Protein AF-A0A7G9R0H1-F1 (afdb_monomer_lite)

Structure (mmCIF, N/CA/C/O backbone):
data_AF-A0A7G9R0H1-F1
#
_entry.id   AF-A0A7G9R0H1-F1
#
loop_
_atom_site.group_PDB
_atom_site.id
_atom_site.type_symbol
_atom_site.label_atom_id
_atom_site.label_alt_id
_atom_site.label_comp_id
_atom_site.label_asym_id
_atom_site.label_entity_id
_atom_site.label_seq_id
_atom_site.pdbx_PDB_ins_code
_atom_site.Cartn_x
_atom_site.Cartn_y
_atom_site.Cartn_z
_atom_site.occupancy
_atom_site.B_iso_or_equiv
_atom_site.auth_seq_id
_atom_site.auth_comp_id
_atom_site.auth_asym_id
_atom_site.auth_atom_id
_atom_site.pdbx_PDB_model_num
ATOM 1 N N . MET A 1 1 ? -33.078 3.707 -16.148 1.00 53.75 1 MET A N 1
ATOM 2 C CA . MET A 1 1 ? -31.997 3.302 -15.230 1.00 53.75 1 MET A CA 1
ATOM 3 C C . MET A 1 1 ? -31.979 1.792 -15.302 1.00 53.75 1 MET A C 1
ATOM 5 O O . MET A 1 1 ? -32.954 1.190 -14.882 1.00 53.75 1 MET A O 1
ATOM 9 N N . ASP A 1 2 ? -31.001 1.237 -16.009 1.00 50.44 2 ASP A N 1
ATOM 10 C CA . ASP A 1 2 ? -30.940 -0.186 -16.359 1.00 50.44 2 ASP A CA 1
ATOM 11 C C . ASP A 1 2 ? -30.299 -0.966 -15.205 1.00 50.44 2 ASP A C 1
ATOM 13 O O . ASP A 1 2 ? -29.167 -0.679 -14.813 1.00 50.44 2 ASP A O 1
ATOM 17 N N . GLU A 1 3 ? -31.053 -1.896 -14.627 1.00 65.81 3 GLU A N 1
ATOM 18 C CA . GLU A 1 3 ? -30.603 -2.800 -13.573 1.00 65.81 3 GLU A CA 1
ATOM 19 C C . GLU A 1 3 ? -29.980 -4.036 -14.227 1.00 65.81 3 GLU A C 1
ATOM 21 O O . GLU A 1 3 ? -30.647 -5.026 -14.513 1.00 65.81 3 GLU A O 1
ATOM 26 N N . THR A 1 4 ? -28.677 -3.968 -14.495 1.00 62.91 4 THR A N 1
ATOM 27 C CA . THR A 1 4 ? -27.889 -5.072 -15.063 1.00 62.91 4 THR A CA 1
ATOM 28 C C . THR A 1 4 ? -27.488 -6.102 -14.000 1.00 62.91 4 THR A C 1
ATOM 30 O O . THR A 1 4 ? -26.324 -6.491 -13.926 1.00 62.91 4 THR A O 1
ATOM 33 N N . THR A 1 5 ? -28.419 -6.530 -13.145 1.00 67.12 5 THR A N 1
ATOM 34 C CA . THR A 1 5 ? -28.166 -7.640 -12.215 1.00 67.12 5 THR A CA 1
ATOM 35 C C . THR A 1 5 ? -28.418 -8.937 -12.978 1.00 67.12 5 THR A C 1
ATOM 37 O O . THR A 1 5 ? -29.563 -9.369 -13.102 1.00 67.12 5 THR A O 1
ATOM 40 N N . ASP A 1 6 ? -27.372 -9.538 -13.556 1.00 70.50 6 ASP A N 1
ATOM 41 C CA . ASP A 1 6 ? -27.491 -10.865 -14.168 1.00 70.50 6 ASP A CA 1
ATOM 42 C C . ASP A 1 6 ? -27.809 -11.881 -13.052 1.00 70.50 6 ASP A C 1
ATOM 44 O O . ASP A 1 6 ? -26.989 -12.070 -12.152 1.00 70.50 6 ASP A O 1
ATOM 48 N N . PRO A 1 7 ? -28.971 -12.562 -13.073 1.00 69.69 7 PRO A N 1
ATOM 49 C CA . PRO A 1 7 ? -29.361 -13.518 -12.033 1.00 69.69 7 PRO A CA 1
ATOM 50 C C . PRO A 1 7 ? -28.434 -14.743 -11.941 1.00 69.69 7 PRO A C 1
ATOM 52 O O . PRO A 1 7 ? -28.608 -15.579 -11.056 1.00 69.69 7 PRO A O 1
ATOM 55 N N . ARG A 1 8 ? -27.476 -14.883 -12.865 1.00 79.00 8 ARG A N 1
ATOM 56 C CA . ARG A 1 8 ? -26.458 -15.939 -12.876 1.00 79.00 8 ARG A CA 1
ATOM 57 C C . ARG A 1 8 ? -25.165 -15.537 -12.171 1.00 79.00 8 ARG A C 1
ATOM 59 O O . ARG A 1 8 ? -24.311 -16.402 -11.977 1.00 79.00 8 ARG A O 1
ATOM 66 N N . GLU A 1 9 ? -24.990 -14.268 -11.805 1.00 78.75 9 GLU A N 1
ATOM 67 C CA . GLU A 1 9 ? -23.832 -13.863 -11.017 1.00 78.75 9 GLU A CA 1
ATOM 68 C C . GLU A 1 9 ? -24.004 -14.336 -9.567 1.00 78.75 9 GLU A C 1
ATOM 70 O O . GLU A 1 9 ? -25.004 -14.012 -8.918 1.00 78.75 9 GLU A O 1
ATOM 75 N N . PRO A 1 10 ? -23.057 -15.123 -9.028 1.00 79.69 10 PRO A N 1
ATOM 76 C CA . PRO A 1 10 ? -23.119 -15.531 -7.637 1.00 79.69 10 PRO A CA 1
ATOM 77 C C . PRO A 1 10 ? -22.992 -14.288 -6.752 1.00 79.69 10 PRO A C 1
ATOM 79 O O . PRO A 1 10 ? -21.937 -13.654 -6.693 1.00 79.69 10 PRO A O 1
ATOM 82 N N . VAL A 1 11 ? -24.072 -13.949 -6.045 1.00 81.62 11 VAL A N 1
ATOM 83 C CA . VAL A 1 11 ? -24.057 -12.884 -5.041 1.00 81.62 11 VAL A CA 1
ATOM 84 C C . VAL A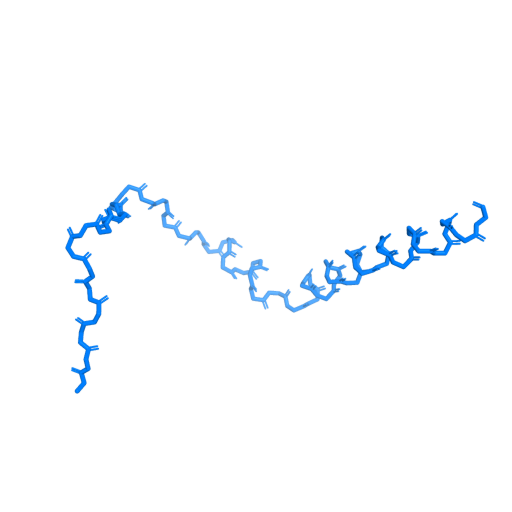 1 11 ? -23.101 -13.308 -3.933 1.00 81.62 11 VAL A C 1
ATOM 86 O O . VAL A 1 11 ? -23.322 -14.312 -3.255 1.00 81.62 11 VAL A O 1
ATOM 89 N N . ALA A 1 12 ? -22.015 -12.557 -3.763 1.00 82.44 12 ALA A N 1
ATOM 90 C CA . ALA A 1 12 ? -21.070 -12.811 -2.689 1.00 82.44 12 ALA A CA 1
ATOM 91 C C . ALA A 1 12 ? -21.776 -12.623 -1.335 1.00 82.44 12 ALA A C 1
ATOM 93 O O . ALA A 1 12 ? -22.231 -11.524 -1.016 1.00 82.44 12 ALA A O 1
ATOM 94 N N . ASP A 1 13 ? -21.854 -13.685 -0.532 1.00 82.69 13 ASP A N 1
ATOM 95 C CA . ASP A 1 13 ? -22.316 -13.587 0.850 1.00 82.69 13 ASP A CA 1
ATOM 96 C C . ASP A 1 13 ? -21.241 -12.893 1.695 1.00 82.69 13 ASP A C 1
ATOM 98 O O . ASP A 1 13 ? -20.182 -13.447 2.000 1.00 82.69 13 ASP A O 1
ATOM 102 N N . LEU A 1 14 ? -21.510 -11.637 2.045 1.00 80.56 14 LEU A N 1
ATOM 103 C CA . LEU A 1 14 ? -20.619 -10.793 2.839 1.00 80.56 14 LEU A CA 1
ATOM 104 C C . LEU A 1 14 ? -20.978 -10.788 4.332 1.00 80.56 14 LEU A C 1
ATOM 106 O O . LEU A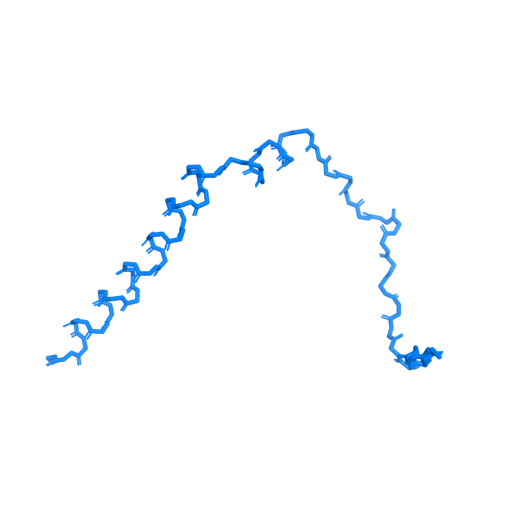 1 14 ? -20.335 -10.072 5.098 1.00 80.56 14 LEU A O 1
ATOM 110 N N . SER A 1 15 ? -21.971 -11.572 4.769 1.00 83.06 15 SER A N 1
ATOM 111 C CA . SER A 1 15 ? -22.427 -11.602 6.170 1.00 83.06 15 SER A CA 1
ATOM 112 C C . SER A 1 15 ? -21.329 -12.027 7.152 1.00 83.06 15 SER A C 1
ATOM 114 O O . SER A 1 15 ? -21.285 -11.563 8.289 1.00 83.06 15 SER A O 1
ATOM 116 N N . SER A 1 16 ? -20.405 -12.867 6.684 1.00 82.25 16 SER A N 1
ATOM 117 C CA . SER A 1 16 ? -19.268 -13.381 7.453 1.00 82.25 16 SER A CA 1
ATOM 118 C C . SER A 1 16 ? -17.990 -12.551 7.278 1.00 82.25 16 SER A C 1
ATOM 120 O O . SER A 1 16 ? -16.938 -12.910 7.812 1.00 82.25 16 SER A O 1
ATOM 122 N N . ALA A 1 17 ? -18.036 -11.456 6.5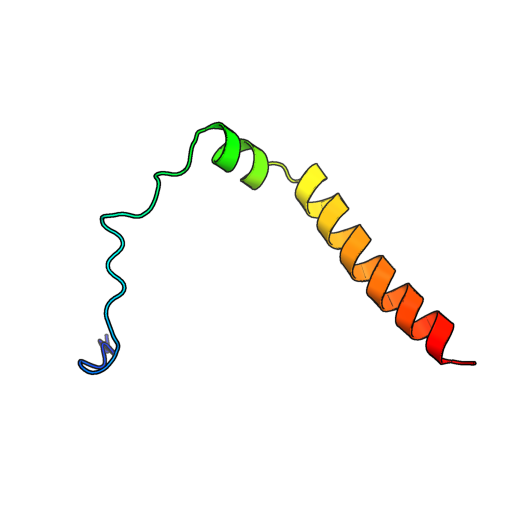11 1.00 83.44 17 ALA A N 1
ATOM 123 C CA . ALA A 1 17 ? -16.857 -10.638 6.277 1.00 83.44 17 ALA A CA 1
ATOM 124 C C . ALA A 1 17 ? -16.431 -9.938 7.582 1.00 83.44 17 ALA A C 1
ATOM 126 O O . ALA A 1 17 ? -17.248 -9.287 8.240 1.00 83.44 17 ALA A O 1
ATOM 127 N N . PRO A 1 18 ? -15.147 -10.020 7.974 1.00 80.19 18 PRO A N 1
ATOM 128 C CA . PRO A 1 18 ? -14.675 -9.344 9.171 1.00 80.19 18 PRO A CA 1
ATOM 129 C C . PRO A 1 18 ? -14.837 -7.829 9.012 1.00 80.19 18 PRO A C 1
ATOM 131 O O . PRO A 1 18 ? -14.345 -7.233 8.047 1.00 80.19 18 PRO A O 1
ATOM 134 N N . LEU A 1 19 ? -15.504 -7.196 9.982 1.00 83.12 19 LEU A N 1
ATOM 135 C CA . LEU A 1 19 ? -15.681 -5.748 9.987 1.00 83.12 19 LEU A CA 1
ATOM 136 C C . LEU A 1 19 ? -14.313 -5.046 10.010 1.00 83.12 19 LEU A C 1
ATOM 138 O O . LEU A 1 19 ? -13.398 -5.470 10.729 1.00 83.12 19 LEU A O 1
ATOM 142 N N . PRO A 1 20 ? -14.136 -3.957 9.240 1.00 79.94 20 PRO A N 1
ATOM 143 C CA . PRO A 1 20 ? -12.884 -3.224 9.237 1.00 79.94 20 PRO A CA 1
ATOM 144 C C . PRO A 1 20 ? -12.613 -2.663 10.635 1.00 79.94 20 PRO A C 1
ATOM 146 O O . PRO A 1 20 ? -13.348 -1.822 11.146 1.00 79.94 20 PRO A O 1
ATOM 149 N N . THR A 1 21 ? -11.518 -3.106 11.249 1.00 87.44 21 THR A N 1
ATOM 150 C CA . THR A 1 21 ? -11.076 -2.554 12.532 1.00 87.44 21 THR A CA 1
ATOM 151 C C . THR A 1 21 ? -10.619 -1.102 12.361 1.00 87.44 21 THR A C 1
ATOM 153 O O . THR A 1 21 ? -10.153 -0.692 11.289 1.00 87.44 21 THR A O 1
ATOM 156 N N . ALA A 1 22 ? -10.676 -0.312 13.438 1.00 87.00 22 ALA A N 1
ATOM 157 C CA . ALA A 1 22 ? -10.188 1.070 13.436 1.00 87.00 22 ALA A CA 1
ATOM 158 C C . ALA A 1 22 ? -8.717 1.177 12.978 1.00 87.00 22 ALA A C 1
ATOM 160 O O . ALA A 1 22 ? -8.331 2.137 12.308 1.00 87.00 22 ALA A O 1
ATOM 161 N N . SER A 1 23 ? -7.901 0.160 13.278 1.00 83.81 23 SER A N 1
ATOM 162 C CA . SER A 1 23 ? -6.515 0.052 12.807 1.00 83.81 23 SER A CA 1
ATOM 163 C C . SER A 1 23 ? -6.432 -0.071 11.280 1.00 83.81 23 SER A C 1
ATOM 165 O O . SER A 1 23 ? -5.690 0.676 10.631 1.00 83.81 23 SER A O 1
ATOM 167 N N . THR A 1 24 ? -7.253 -0.942 10.682 1.00 84.50 24 THR A N 1
ATOM 168 C CA . THR A 1 24 ? -7.331 -1.110 9.225 1.00 84.50 24 THR A CA 1
ATOM 169 C C . THR A 1 24 ? -7.781 0.181 8.540 1.00 84.50 24 THR A C 1
ATOM 171 O O . THR A 1 24 ? -7.188 0.574 7.534 1.00 84.50 24 THR A O 1
ATOM 174 N N . LEU A 1 25 ? -8.765 0.889 9.103 1.00 86.56 25 LEU A N 1
ATOM 175 C CA . LEU A 1 25 ? -9.229 2.176 8.574 1.00 86.56 25 LEU A CA 1
ATOM 176 C C . LEU A 1 25 ? -8.149 3.262 8.635 1.00 86.56 25 LEU A C 1
ATOM 178 O O . LEU A 1 25 ? -7.916 3.946 7.639 1.00 86.56 25 LEU A O 1
ATOM 182 N N . ARG A 1 26 ? -7.440 3.395 9.763 1.00 86.44 26 ARG A N 1
ATOM 183 C CA . ARG A 1 26 ? -6.340 4.367 9.898 1.00 86.44 26 ARG A CA 1
ATOM 184 C C . ARG A 1 26 ? -5.243 4.106 8.875 1.00 86.44 26 ARG A C 1
ATOM 186 O O . ARG A 1 26 ? -4.829 5.021 8.173 1.00 86.44 26 ARG A O 1
ATOM 193 N N . ARG A 1 27 ? -4.830 2.847 8.713 1.00 86.00 27 ARG A N 1
ATOM 194 C CA . ARG A 1 27 ? -3.808 2.476 7.725 1.00 86.00 27 ARG A CA 1
ATOM 195 C C . ARG A 1 27 ? -4.250 2.772 6.292 1.00 86.00 27 ARG A C 1
ATOM 197 O O . ARG A 1 27 ? -3.416 3.186 5.491 1.00 86.00 27 ARG A O 1
ATOM 204 N N . ARG A 1 28 ? -5.540 2.593 5.980 1.00 86.81 28 ARG A N 1
ATOM 205 C CA . ARG A 1 28 ? -6.118 2.940 4.672 1.00 86.81 28 ARG A CA 1
ATOM 206 C C . ARG A 1 28 ? -6.145 4.450 4.425 1.00 86.81 28 ARG A C 1
ATOM 208 O O . ARG A 1 28 ? -5.920 4.849 3.295 1.00 86.81 28 ARG A O 1
ATOM 215 N N . ARG A 1 29 ? -6.347 5.289 5.446 1.00 88.25 29 ARG A N 1
ATOM 216 C CA . ARG A 1 29 ? -6.367 6.763 5.304 1.00 88.25 29 ARG A CA 1
ATOM 217 C C . ARG A 1 29 ? -4.979 7.419 5.304 1.00 88.25 29 ARG A C 1
ATOM 219 O O . ARG A 1 29 ? -4.866 8.601 5.000 1.00 88.25 29 ARG A O 1
ATOM 226 N N . ASN A 1 30 ? -3.920 6.675 5.619 1.00 92.25 30 ASN A N 1
ATOM 227 C CA . AS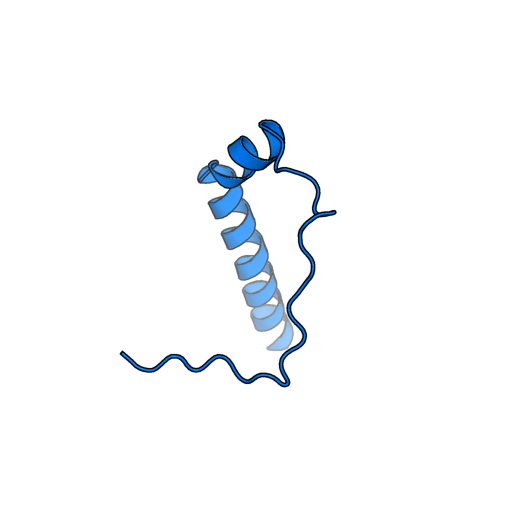N A 1 30 ? -2.563 7.215 5.698 1.00 92.25 30 ASN A CA 1
ATOM 228 C C . ASN A 1 30 ? -1.939 7.419 4.305 1.00 92.25 30 ASN A C 1
ATOM 230 O O . ASN 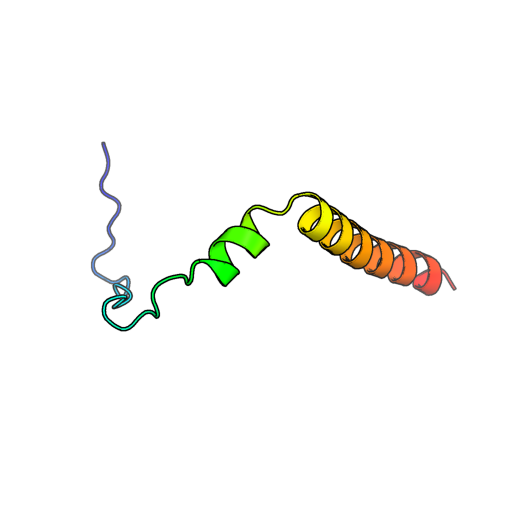A 1 30 ? -1.307 6.510 3.761 1.00 92.25 30 ASN A O 1
ATOM 234 N N . LEU A 1 31 ? -2.051 8.637 3.768 1.00 92.19 31 LEU A N 1
ATOM 235 C CA . LEU A 1 31 ? -1.446 9.037 2.488 1.00 92.19 31 LEU A CA 1
ATOM 236 C C . LEU A 1 31 ? 0.074 8.797 2.402 1.00 92.19 31 LEU A C 1
ATOM 238 O O . LEU A 1 31 ? 0.510 8.275 1.378 1.00 92.19 31 LEU A O 1
ATOM 242 N N . PRO A 1 32 ? 0.894 9.050 3.445 1.00 93.44 32 PRO A N 1
ATOM 243 C CA . PRO A 1 32 ? 2.329 8.763 3.370 1.00 93.44 32 PRO A CA 1
ATOM 244 C C . PRO A 1 32 ? 2.632 7.272 3.161 1.00 93.44 32 PRO A C 1
ATOM 246 O O . PRO A 1 32 ? 3.520 6.911 2.391 1.00 93.44 32 PRO A O 1
ATOM 249 N N . LEU A 1 33 ? 1.856 6.384 3.799 1.00 91.25 33 LEU A N 1
ATOM 250 C CA . LEU A 1 33 ? 2.005 4.935 3.623 1.00 91.25 33 LEU A CA 1
ATOM 251 C C . LEU A 1 33 ? 1.566 4.482 2.226 1.00 91.25 33 LEU A C 1
ATOM 253 O O . LEU A 1 33 ? 2.151 3.545 1.679 1.00 91.25 33 LEU A O 1
ATOM 257 N N . GLN A 1 34 ? 0.546 5.126 1.652 1.00 91.25 34 GLN A N 1
ATOM 258 C CA . GLN A 1 34 ? 0.139 4.873 0.270 1.00 91.25 34 GLN A CA 1
ATOM 259 C C . GLN A 1 34 ? 1.208 5.344 -0.718 1.00 91.25 34 GLN A C 1
ATOM 261 O O . GLN A 1 34 ? 1.581 4.577 -1.600 1.00 91.25 34 GLN A O 1
ATOM 266 N N . ALA A 1 35 ? 1.754 6.548 -0.529 1.00 94.75 35 ALA A N 1
ATOM 267 C CA . ALA A 1 35 ? 2.800 7.106 -1.380 1.00 94.75 35 ALA A CA 1
ATOM 268 C C . ALA A 1 35 ? 4.067 6.241 -1.364 1.00 94.75 35 ALA A C 1
ATOM 270 O O . ALA A 1 35 ? 4.609 5.926 -2.420 1.00 94.75 35 ALA A O 1
ATOM 271 N N . LEU A 1 36 ? 4.493 5.771 -0.186 1.00 96.00 36 LEU A N 1
ATOM 272 C CA . LEU A 1 36 ? 5.635 4.864 -0.068 1.00 96.00 36 LEU A CA 1
ATOM 273 C C . LEU A 1 36 ? 5.398 3.540 -0.807 1.00 96.00 36 LEU A C 1
ATOM 275 O O . LEU A 1 36 ? 6.281 3.067 -1.520 1.00 96.00 36 LEU A O 1
ATOM 279 N N . ARG A 1 37 ? 4.210 2.939 -0.651 1.00 92.44 37 ARG A N 1
ATOM 280 C CA . ARG A 1 37 ? 3.840 1.719 -1.386 1.00 92.44 37 ARG A CA 1
ATOM 281 C C . ARG A 1 37 ? 3.820 1.960 -2.889 1.00 92.44 37 ARG A C 1
ATOM 283 O O . ARG A 1 37 ? 4.377 1.161 -3.631 1.00 92.44 37 ARG A O 1
ATOM 290 N N . PHE A 1 38 ? 3.211 3.055 -3.330 1.00 95.31 38 PHE A N 1
ATOM 291 C CA . PHE A 1 38 ? 3.181 3.428 -4.738 1.00 95.31 38 PHE A CA 1
ATOM 292 C C . PHE A 1 38 ? 4.604 3.568 -5.288 1.00 95.31 38 PHE A C 1
ATOM 294 O O . PHE A 1 38 ? 4.948 2.923 -6.276 1.00 95.31 38 PHE A O 1
ATOM 301 N N . ALA A 1 39 ? 5.462 4.328 -4.610 1.00 97.12 39 ALA A N 1
ATOM 302 C CA . ALA A 1 39 ? 6.844 4.524 -5.019 1.00 97.12 39 ALA A CA 1
ATOM 303 C C . ALA A 1 39 ? 7.631 3.205 -5.071 1.00 97.12 39 ALA A C 1
ATOM 305 O O . ALA A 1 39 ? 8.337 2.965 -6.045 1.00 97.12 39 ALA A O 1
ATOM 306 N N . SER A 1 40 ? 7.490 2.319 -4.077 1.00 96.88 40 SER A N 1
ATOM 307 C CA . SER A 1 40 ? 8.243 1.058 -4.039 1.00 96.88 40 SER A CA 1
ATOM 308 C C . SER A 1 40 ? 7.844 0.088 -5.153 1.00 96.88 40 SER A C 1
ATOM 310 O O . SER A 1 40 ? 8.716 -0.533 -5.765 1.00 96.88 40 SER A O 1
ATOM 312 N N . PHE A 1 41 ? 6.549 -0.008 -5.469 1.00 95.69 41 PHE A N 1
ATOM 313 C CA . PHE A 1 41 ? 6.071 -0.812 -6.595 1.00 95.69 41 PHE A CA 1
ATOM 314 C C . PHE A 1 41 ? 6.575 -0.266 -7.932 1.00 95.69 41 PHE A C 1
ATOM 316 O O . PHE A 1 41 ? 7.151 -1.018 -8.719 1.00 95.69 41 PHE A O 1
ATOM 323 N N . ASN A 1 42 ? 6.432 1.040 -8.165 1.00 95.56 42 ASN A N 1
ATOM 324 C CA . ASN A 1 42 ? 6.900 1.666 -9.402 1.00 95.56 42 ASN A CA 1
ATOM 325 C C . ASN A 1 42 ? 8.426 1.566 -9.550 1.00 95.56 42 ASN A C 1
ATOM 327 O O . ASN A 1 42 ? 8.920 1.212 -10.617 1.00 95.56 42 ASN A O 1
ATOM 331 N N . ALA A 1 43 ? 9.183 1.771 -8.469 1.00 96.62 43 ALA A N 1
ATOM 332 C CA . ALA A 1 43 ? 10.638 1.632 -8.477 1.00 96.62 43 ALA A CA 1
ATOM 333 C C . ALA A 1 43 ? 11.088 0.208 -8.840 1.00 96.62 43 ALA A C 1
ATOM 335 O O . ALA A 1 43 ? 12.090 0.036 -9.533 1.00 96.62 43 ALA A O 1
ATOM 336 N N . ARG A 1 44 ? 10.349 -0.827 -8.416 1.00 95.19 44 ARG A N 1
ATOM 337 C CA . ARG A 1 44 ? 10.643 -2.217 -8.793 1.00 95.19 44 ARG A CA 1
ATOM 338 C C . ARG A 1 44 ? 10.454 -2.453 -10.291 1.00 95.19 44 ARG A C 1
ATOM 340 O O . ARG A 1 44 ? 11.290 -3.126 -10.888 1.00 95.19 44 ARG A O 1
ATOM 347 N N . ILE A 1 45 ? 9.401 -1.891 -10.883 1.00 94.88 45 ILE A N 1
ATOM 348 C CA . ILE A 1 45 ? 9.147 -1.968 -12.330 1.00 94.88 45 ILE A CA 1
ATOM 349 C C . ILE A 1 45 ? 10.262 -1.248 -13.089 1.00 94.88 45 ILE A C 1
ATOM 351 O O . ILE A 1 45 ? 10.896 -1.850 -13.951 1.00 94.88 45 ILE A O 1
ATOM 355 N N . VAL A 1 46 ? 10.578 -0.007 -12.707 1.00 95.31 46 VAL A N 1
ATOM 356 C CA . VAL A 1 46 ? 11.682 0.764 -13.303 1.00 95.31 46 VAL A CA 1
ATOM 357 C C . VAL A 1 46 ? 12.999 -0.009 -13.210 1.00 95.31 46 VAL A C 1
ATOM 359 O O . VAL A 1 46 ? 13.714 -0.131 -14.197 1.00 95.31 46 VAL A O 1
ATOM 362 N N . ARG A 1 47 ? 13.302 -0.614 -12.056 1.00 94.38 47 ARG A N 1
ATOM 363 C CA . ARG A 1 47 ? 14.492 -1.458 -11.880 1.00 94.38 47 ARG A CA 1
ATOM 364 C C . ARG A 1 47 ? 14.493 -2.676 -12.809 1.00 94.38 47 ARG A C 1
ATOM 366 O O . ARG A 1 47 ? 15.555 -3.026 -13.314 1.00 94.38 47 ARG A O 1
ATOM 373 N N . MET A 1 48 ? 13.351 -3.340 -13.003 1.00 92.75 48 MET A N 1
ATOM 374 C CA . MET A 1 48 ? 13.233 -4.467 -13.937 1.00 92.75 48 MET A CA 1
ATOM 375 C C . MET A 1 48 ? 13.491 -4.025 -15.380 1.00 92.75 48 MET A C 1
ATOM 377 O O . MET A 1 48 ? 14.257 -4.686 -16.071 1.00 92.75 48 MET A O 1
ATOM 381 N N . VAL A 1 49 ? 12.931 -2.885 -15.797 1.00 91.19 49 VAL A N 1
ATOM 382 C CA . VAL A 1 49 ? 13.142 -2.303 -17.134 1.00 91.19 49 VAL A CA 1
ATOM 383 C C . VAL A 1 49 ? 14.613 -1.942 -17.346 1.00 91.19 49 VAL A C 1
ATOM 385 O O . VAL A 1 49 ? 15.231 -2.419 -18.289 1.00 91.19 49 VAL A O 1
ATOM 388 N N . LEU A 1 50 ? 15.213 -1.187 -16.421 1.00 92.19 50 LEU A N 1
ATOM 389 C CA . LEU A 1 50 ? 16.624 -0.793 -16.503 1.00 92.19 50 LEU A CA 1
ATOM 390 C C . LEU A 1 50 ? 17.575 -1.999 -16.526 1.00 92.19 50 LEU A C 1
ATOM 392 O O . LEU A 1 50 ? 18.605 -1.953 -17.186 1.00 92.19 50 LEU A O 1
ATOM 396 N N . LYS A 1 51 ? 17.246 -3.076 -15.801 1.00 88.38 51 LYS A N 1
ATOM 397 C CA . LYS A 1 51 ? 18.063 -4.296 -15.760 1.00 88.38 51 LYS A CA 1
ATOM 398 C C . LYS A 1 51 ? 17.897 -5.165 -17.009 1.00 88.38 51 LYS A C 1
ATOM 400 O O . LYS A 1 51 ? 18.836 -5.869 -17.349 1.00 88.38 51 LYS A O 1
ATOM 405 N N . GLY A 1 52 ? 16.727 -5.151 -17.647 1.00 79.44 52 GLY A N 1
ATOM 406 C CA . GLY A 1 52 ? 16.426 -5.971 -18.824 1.00 79.44 52 GLY A CA 1
ATOM 407 C C . GLY A 1 52 ? 16.963 -5.416 -20.145 1.00 79.44 52 GLY A C 1
ATOM 408 O O . GLY A 1 52 ? 16.819 -6.072 -21.167 1.00 79.44 52 GLY A O 1
ATOM 409 N N . HIS A 1 53 ? 17.556 -4.219 -20.146 1.00 65.69 53 HIS A N 1
ATOM 410 C CA . HIS A 1 53 ? 18.171 -3.619 -21.335 1.00 65.69 53 HIS A CA 1
ATOM 411 C C . HIS A 1 53 ? 19.624 -4.088 -21.576 1.00 65.69 53 HIS A C 1
ATOM 413 O O . HIS A 1 53 ? 20.279 -3.554 -22.469 1.00 65.69 53 HIS A O 1
ATOM 419 N N . HIS A 1 54 ? 20.118 -5.064 -20.802 1.00 52.53 54 HIS A N 1
ATOM 420 C CA . HIS A 1 54 ? 21.413 -5.735 -20.973 1.00 52.53 54 HIS A CA 1
ATOM 421 C C . HIS A 1 54 ? 21.223 -7.239 -21.178 1.00 52.53 54 HIS A C 1
ATOM 423 O O . HIS A 1 54 ? 20.347 -7.814 -20.489 1.00 52.53 54 HIS A O 1
#

Foldseek 3Di:
DDDPPDPPDPDDDCVPPDDQDPVNVVCVPDPVNVVVVVVVVVVVVVVVVVVVVD

Sequence (54 aa):
MDETTDPREPVADLSSAPLPTASTLRRRRNLPLQALRFASFNARIVRMVLKGHH

Radius of gyration: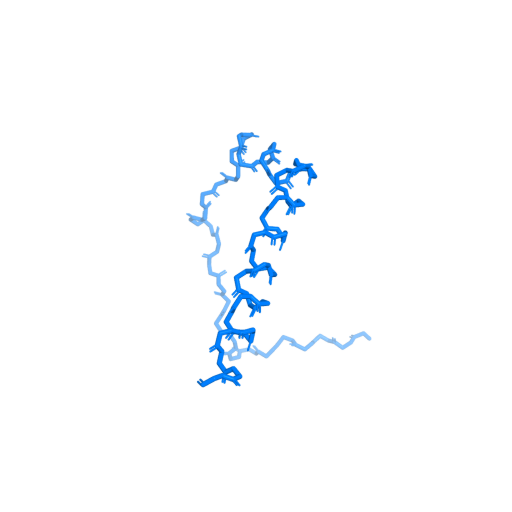 19.83 Å; chains: 1; bounding box: 53×25×35 Å

pLDDT: mean 84.01, std 11.61, range [50.44, 97.12]

Secondary structure (DSSP, 8-state):
------TTS-----TTSPPPPHHHHHHHH-HHHHHHHHHHHHHHHHHHHHHHT-

Organism: NCBI:txid1690220